Protein AF-A0AAW4XPQ8-F1 (afdb_monomer_lite)

Sequence (75 aa):
PDQRPQRIVFISGGSGVTPVMSMLRTLIDENYPGDIVFLHYARTSADAVYRDELAWVGELENVTVRIVYTDQTGV

InterPro domains:
  IPR001433 Oxidoreductase FAD/NAD(P)-binding [PF00175] (10-71)
  IPR039261 Ferredoxin-NADP reductase (FNR), nucleotide-binding domain [G3DSA:3.40.50.80] (2-75)
  IPR039261 Ferredoxin-NADP reductase (FNR), nucleotide-binding domain [SSF52343] (3-73)
  IPR050415 Multicomponent Reductase Electron Transfer [PTHR47354] (3-72)

Radius of gyration: 12.88 Å; chains: 1; bounding box: 24×24×42 Å

Foldseek 3Di:
DVDDDLEEEAEEEQPRVVVVVVVVVVCVVVVPNHAYEYEYEYQDPVRDPCPVVLVVQCVDPRYHYHYHHNVPPDD

pLDDT: mean 91.39, std 10.21, range [44.94, 98.38]

Structure (mmCIF, N/CA/C/O backbone):
data_AF-A0AAW4XPQ8-F1
#
_entry.id   AF-A0AAW4XPQ8-F1
#
loop_
_atom_site.group_PDB
_atom_site.id
_atom_site.type_symbol
_atom_site.label_atom_id
_atom_site.label_alt_id
_atom_site.label_comp_id
_atom_site.label_asym_id
_atom_site.label_entity_id
_atom_site.label_seq_id
_atom_site.pdbx_PDB_ins_code
_atom_site.Cartn_x
_atom_site.Cartn_y
_atom_site.Cartn_z
_atom_site.occupancy
_atom_site.B_iso_or_equiv
_atom_site.auth_seq_id
_atom_site.auth_comp_id
_atom_site.auth_asym_id
_atom_site.auth_atom_id
_atom_site.pdbx_PDB_model_num
ATOM 1 N N . PRO A 1 1 ? -4.093 12.282 13.787 1.00 62.72 1 PRO A N 1
ATOM 2 C CA . PRO A 1 1 ? -5.480 12.786 13.908 1.00 62.72 1 PRO A CA 1
ATOM 3 C C . PRO A 1 1 ? -6.139 12.073 15.082 1.00 62.72 1 PRO A C 1
ATOM 5 O O . PRO A 1 1 ? -5.762 10.935 15.355 1.00 62.72 1 PRO A O 1
ATOM 8 N N . ASP A 1 2 ? -7.092 12.716 15.746 1.00 79.38 2 ASP A N 1
ATOM 9 C CA . ASP A 1 2 ? -7.745 12.125 16.922 1.00 79.38 2 ASP A CA 1
ATOM 10 C C . ASP A 1 2 ? -8.596 10.897 16.551 1.00 79.38 2 ASP A C 1
ATOM 12 O O . ASP A 1 2 ? -8.782 9.993 17.359 1.00 79.38 2 ASP A O 1
ATOM 16 N N . GLN A 1 3 ? -9.027 10.808 15.287 1.00 84.94 3 GLN A N 1
ATOM 17 C CA . GLN A 1 3 ? -9.647 9.625 14.694 1.00 84.94 3 GLN A CA 1
ATOM 18 C C . GLN A 1 3 ? -9.111 9.394 13.275 1.00 84.94 3 GLN A C 1
ATOM 20 O O . GLN A 1 3 ? -8.910 10.339 12.507 1.00 84.94 3 GLN A O 1
ATOM 25 N N . ARG A 1 4 ? -8.865 8.131 12.911 1.00 89.38 4 ARG A N 1
ATOM 26 C CA . ARG A 1 4 ? -8.459 7.766 11.545 1.00 89.38 4 ARG A CA 1
ATOM 27 C C . ARG A 1 4 ? -9.670 7.782 10.600 1.00 89.38 4 ARG A C 1
ATOM 29 O O . ARG A 1 4 ? -10.737 7.309 10.994 1.00 89.38 4 ARG A O 1
ATOM 36 N N . PRO A 1 5 ? -9.523 8.296 9.366 1.00 94.19 5 PRO A N 1
ATOM 37 C CA . PRO A 1 5 ? -10.627 8.39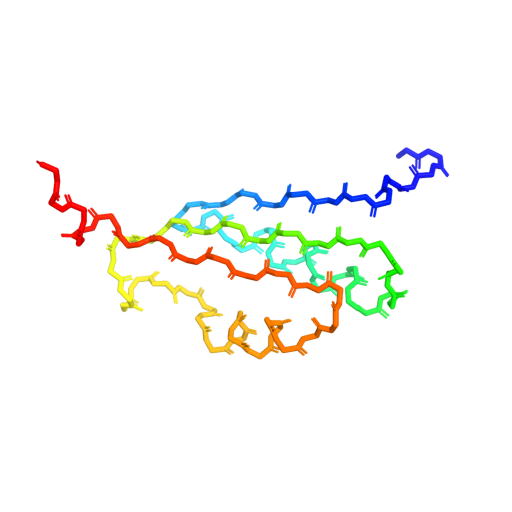0 8.413 1.00 94.19 5 PRO A CA 1
ATOM 38 C C . PRO A 1 5 ? -11.036 7.004 7.927 1.00 94.19 5 PRO A C 1
ATOM 40 O O . PRO A 1 5 ? -10.159 6.248 7.548 1.00 94.19 5 PRO A O 1
ATOM 43 N N . GLN A 1 6 ? -12.339 6.708 7.848 1.00 95.94 6 GLN A N 1
ATOM 44 C CA . GLN A 1 6 ? -12.876 5.390 7.452 1.00 95.94 6 GLN A CA 1
ATOM 45 C C . GLN A 1 6 ? -12.459 4.894 6.058 1.00 95.94 6 GLN A C 1
ATOM 47 O O . GLN A 1 6 ? -12.694 3.734 5.745 1.00 95.94 6 GLN A O 1
ATOM 52 N N . ARG A 1 7 ? -11.891 5.760 5.213 1.00 97.38 7 ARG A N 1
ATOM 53 C CA . ARG A 1 7 ? -11.361 5.397 3.897 1.00 97.38 7 ARG A CA 1
ATOM 54 C C . ARG A 1 7 ? -9.985 6.011 3.726 1.00 97.38 7 ARG A C 1
ATOM 56 O O . ARG A 1 7 ? -9.828 7.224 3.892 1.00 97.38 7 ARG A O 1
ATOM 63 N N . ILE A 1 8 ? -9.008 5.187 3.376 1.00 97.62 8 ILE A N 1
ATOM 64 C CA . ILE A 1 8 ? -7.615 5.588 3.184 1.00 97.62 8 ILE A CA 1
ATOM 65 C C . ILE A 1 8 ? -7.198 5.222 1.764 1.00 97.62 8 ILE A C 1
ATOM 67 O O . ILE A 1 8 ? -7.424 4.106 1.305 1.00 97.62 8 ILE A O 1
ATOM 71 N N . VAL A 1 9 ? -6.559 6.166 1.072 1.00 98.00 9 VAL A N 1
ATOM 72 C CA . VAL A 1 9 ? -5.921 5.907 -0.220 1.00 98.00 9 VAL A CA 1
ATOM 73 C C . VAL A 1 9 ? -4.423 6.104 -0.068 1.00 98.00 9 VAL A C 1
ATOM 75 O O . VAL A 1 9 ? -3.957 7.189 0.278 1.00 98.00 9 VAL A O 1
ATOM 78 N N . PHE A 1 10 ? -3.675 5.049 -0.356 1.00 97.69 10 PHE A N 1
ATOM 79 C CA . PHE A 1 10 ? -2.232 5.070 -0.476 1.00 97.69 10 PHE A CA 1
ATOM 80 C C . PHE A 1 10 ? -1.836 5.160 -1.943 1.00 97.69 10 PHE A C 1
ATOM 82 O O . PHE A 1 10 ? -2.314 4.389 -2.772 1.00 97.69 10 PHE A O 1
ATOM 89 N N . ILE A 1 11 ? -0.936 6.090 -2.256 1.00 96.75 11 ILE A N 1
ATOM 90 C CA . ILE A 1 11 ? -0.378 6.258 -3.597 1.00 96.75 11 ILE A CA 1
ATOM 91 C C . ILE A 1 11 ? 1.139 6.202 -3.479 1.00 96.75 11 ILE A C 1
ATOM 93 O O . ILE A 1 11 ? 1.730 6.915 -2.669 1.00 96.75 11 ILE A O 1
ATOM 97 N N . SER A 1 12 ? 1.774 5.353 -4.280 1.00 95.50 12 SER A N 1
ATOM 98 C CA . SER A 1 12 ? 3.231 5.234 -4.321 1.00 95.50 12 SER A CA 1
ATOM 99 C C . SER A 1 12 ? 3.740 5.010 -5.740 1.00 95.50 12 SER A C 1
ATOM 101 O O . SER A 1 12 ? 3.008 4.541 -6.609 1.00 95.50 12 SER A O 1
ATOM 103 N N . GLY A 1 13 ? 5.012 5.330 -5.975 1.00 92.81 13 GLY A N 1
ATOM 104 C CA . GLY A 1 13 ? 5.688 5.080 -7.244 1.00 92.81 13 GLY A CA 1
ATOM 105 C C . GLY A 1 13 ? 7.140 4.657 -7.030 1.00 92.81 13 GLY A C 1
ATOM 106 O O . GLY A 1 13 ? 7.829 5.229 -6.181 1.00 92.81 13 GLY A O 1
ATOM 107 N N . GLY A 1 14 ? 7.599 3.653 -7.780 1.00 86.94 14 GLY A N 1
ATOM 108 C CA . GLY A 1 14 ? 8.960 3.118 -7.688 1.00 86.94 14 GLY A CA 1
ATOM 109 C C . GLY A 1 14 ? 9.357 2.738 -6.255 1.00 86.94 14 GLY A C 1
ATOM 110 O O . GLY A 1 14 ? 8.583 2.133 -5.515 1.00 86.94 14 GLY A O 1
ATOM 111 N N . SER A 1 15 ? 10.554 3.143 -5.821 1.00 87.31 15 SER A N 1
ATOM 112 C CA . SER A 1 15 ? 11.066 2.847 -4.472 1.00 87.31 15 SER A CA 1
ATOM 113 C C . SER A 1 15 ? 10.270 3.502 -3.333 1.00 87.31 15 SER A C 1
ATOM 115 O O . SER A 1 15 ? 10.380 3.068 -2.183 1.00 87.31 15 SER A O 1
ATOM 117 N N . GLY A 1 16 ? 9.423 4.494 -3.637 1.00 90.25 16 GLY A N 1
ATOM 118 C CA . GLY A 1 16 ? 8.534 5.146 -2.672 1.00 90.25 16 GLY A CA 1
ATOM 119 C C . GLY A 1 16 ? 7.470 4.217 -2.074 1.00 90.25 16 GLY A C 1
ATOM 120 O O . GLY A 1 16 ? 6.773 4.618 -1.149 1.00 90.25 16 GLY A O 1
ATOM 121 N N . VAL A 1 17 ? 7.353 2.978 -2.561 1.00 94.44 17 VAL A N 1
ATOM 122 C CA . VAL A 1 17 ? 6.456 1.948 -2.017 1.00 94.44 17 VAL A CA 1
ATOM 123 C C . VAL A 1 17 ? 6.819 1.520 -0.593 1.00 94.44 17 VAL A C 1
ATOM 125 O O . VAL A 1 17 ? 5.932 1.194 0.185 1.00 94.44 17 VAL A O 1
ATOM 128 N N . THR A 1 18 ? 8.097 1.573 -0.206 1.00 95.00 18 THR A N 1
ATOM 129 C CA . THR A 1 18 ? 8.576 1.058 1.090 1.00 95.00 18 THR A CA 1
ATOM 130 C C . THR A 1 18 ? 7.913 1.711 2.312 1.00 95.00 18 THR A C 1
ATOM 132 O O . THR A 1 18 ? 7.346 0.979 3.122 1.00 95.00 18 THR A O 1
ATOM 135 N N . PRO A 1 19 ? 7.914 3.051 2.484 1.00 96.25 19 PRO A N 1
ATOM 136 C CA . PRO A 1 19 ? 7.224 3.664 3.623 1.00 96.25 19 PRO A CA 1
ATOM 137 C C . PRO A 1 19 ? 5.708 3.424 3.589 1.00 96.25 19 PRO A C 1
ATOM 139 O O . PRO A 1 19 ? 5.072 3.336 4.637 1.00 96.25 19 PRO A O 1
ATOM 142 N N . VAL A 1 20 ? 5.127 3.286 2.395 1.00 97.12 20 VAL A N 1
ATOM 143 C CA . VAL A 1 20 ? 3.692 3.044 2.218 1.00 97.12 20 VAL A CA 1
ATOM 144 C C . VAL A 1 20 ? 3.317 1.617 2.617 1.00 97.12 20 VAL A C 1
ATOM 146 O O . VAL A 1 20 ? 2.316 1.426 3.302 1.00 97.12 20 VAL A O 1
ATOM 149 N N . MET A 1 21 ? 4.160 0.632 2.300 1.00 97.00 21 MET A N 1
ATOM 150 C CA . MET A 1 21 ? 4.024 -0.737 2.800 1.00 97.00 21 MET A CA 1
ATOM 151 C C . MET A 1 21 ? 4.122 -0.800 4.321 1.00 97.00 21 MET A C 1
ATOM 153 O O . MET A 1 21 ? 3.320 -1.488 4.941 1.00 97.00 21 MET A O 1
ATOM 157 N N . SER A 1 22 ? 5.043 -0.054 4.942 1.00 97.38 22 SER A N 1
ATOM 158 C CA . SER A 1 22 ? 5.119 0.008 6.408 1.00 97.38 22 SER A CA 1
ATOM 159 C C . SER A 1 22 ? 3.812 0.512 7.028 1.00 97.38 22 SER A C 1
ATOM 161 O O . SER A 1 22 ? 3.321 -0.091 7.974 1.00 97.38 22 SER A O 1
ATOM 163 N N . MET A 1 23 ? 3.214 1.572 6.470 1.00 97.00 23 MET A N 1
ATOM 164 C CA . MET A 1 23 ? 1.923 2.088 6.947 1.00 97.00 23 MET A CA 1
ATOM 165 C C . MET A 1 23 ? 0.768 1.108 6.707 1.00 97.00 23 MET A C 1
ATOM 167 O O . MET A 1 23 ? -0.075 0.940 7.585 1.00 97.00 23 MET A O 1
ATOM 171 N N . LEU A 1 24 ? 0.732 0.451 5.542 1.00 97.38 24 LEU A N 1
ATOM 172 C CA . LEU A 1 24 ? -0.272 -0.566 5.224 1.00 97.38 24 LEU A CA 1
ATOM 173 C C . LEU A 1 24 ? -0.205 -1.738 6.210 1.00 97.38 24 LEU A C 1
ATOM 175 O O . LEU A 1 24 ? -1.231 -2.118 6.764 1.00 97.38 24 LEU A O 1
ATOM 179 N N . ARG A 1 25 ? 1.000 -2.256 6.477 1.00 97.12 25 ARG A N 1
ATOM 180 C CA . ARG A 1 25 ? 1.227 -3.329 7.456 1.00 97.12 25 ARG A CA 1
ATOM 181 C C . ARG A 1 25 ? 0.734 -2.939 8.839 1.00 97.12 25 ARG A C 1
ATOM 183 O O . ARG A 1 25 ? -0.028 -3.692 9.421 1.00 97.12 25 ARG A O 1
ATOM 190 N N . THR A 1 26 ? 1.065 -1.736 9.319 1.00 97.25 26 THR A N 1
ATOM 191 C CA . THR A 1 26 ? 0.546 -1.249 10.606 1.00 97.25 26 THR A CA 1
ATOM 192 C C . THR A 1 26 ? -0.983 -1.281 10.658 1.00 97.25 26 THR A C 1
ATOM 194 O O . THR A 1 26 ? -1.540 -1.741 11.646 1.00 97.25 26 THR A O 1
ATOM 197 N N . LEU A 1 27 ? -1.674 -0.841 9.601 1.00 96.81 27 LEU A N 1
ATOM 198 C CA . LEU A 1 27 ? -3.141 -0.858 9.576 1.00 96.81 27 LEU A CA 1
ATOM 199 C C . LEU A 1 27 ? -3.719 -2.280 9.539 1.00 96.81 27 LEU A C 1
ATOM 201 O O . LEU A 1 27 ? -4.739 -2.528 10.179 1.00 96.81 27 LEU A O 1
ATOM 205 N N . ILE A 1 28 ? -3.081 -3.200 8.814 1.00 96.06 28 ILE A N 1
ATOM 206 C CA . ILE A 1 28 ? -3.480 -4.614 8.777 1.00 96.06 28 ILE A CA 1
ATOM 207 C C . ILE A 1 28 ? -3.269 -5.260 10.153 1.00 96.06 28 ILE A C 1
ATOM 209 O O . ILE A 1 28 ? -4.191 -5.883 10.673 1.00 96.06 28 ILE A O 1
ATOM 213 N N . ASP A 1 29 ? -2.104 -5.050 10.770 1.00 97.06 29 ASP A N 1
ATOM 214 C CA . ASP A 1 29 ? -1.752 -5.591 12.090 1.00 97.06 29 ASP A CA 1
ATOM 215 C C . ASP A 1 29 ? -2.684 -5.070 13.199 1.00 97.06 29 ASP A C 1
ATOM 217 O O . ASP A 1 29 ? -2.994 -5.779 14.154 1.00 97.06 29 ASP A O 1
ATOM 221 N N . GLU A 1 30 ? -3.174 -3.835 13.067 1.00 95.94 30 GLU A N 1
ATOM 222 C CA . GLU A 1 30 ? -4.160 -3.230 13.972 1.00 95.94 30 GLU A CA 1
ATOM 223 C C . GLU A 1 30 ? -5.611 -3.636 13.651 1.00 95.94 30 GLU A C 1
ATOM 225 O O . GLU A 1 30 ? -6.545 -3.130 14.279 1.00 95.94 30 GLU A O 1
ATOM 230 N N . ASN A 1 31 ? -5.814 -4.526 12.673 1.00 95.44 31 ASN A N 1
ATOM 231 C CA . ASN A 1 31 ? -7.117 -4.979 12.193 1.00 95.44 31 ASN A CA 1
ATOM 232 C C . ASN A 1 31 ? -8.047 -3.798 11.850 1.00 95.44 31 ASN A C 1
ATOM 234 O O . ASN A 1 31 ? -9.226 -3.768 12.225 1.00 95.44 31 ASN A O 1
ATOM 238 N N . TYR A 1 32 ? -7.479 -2.786 11.186 1.00 96.12 32 TYR A N 1
ATOM 239 C CA . TYR A 1 32 ? -8.147 -1.528 10.889 1.00 96.12 32 TYR A CA 1
ATOM 240 C C . TYR A 1 32 ? -9.450 -1.769 10.104 1.00 96.12 32 TYR A C 1
ATOM 242 O O . TYR A 1 32 ? -9.398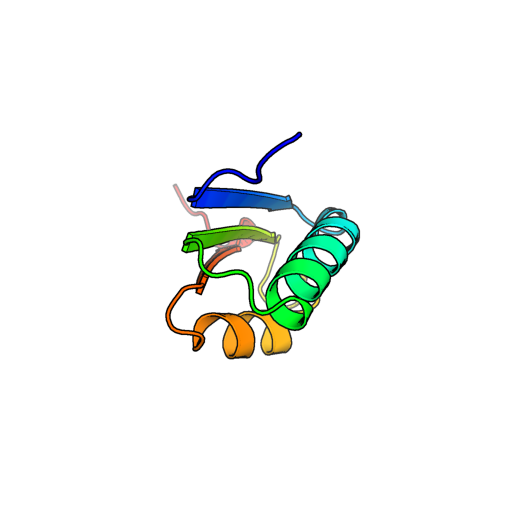 -2.354 9.026 1.00 96.12 32 TYR A O 1
ATOM 250 N N . PRO A 1 33 ? -10.617 -1.305 10.594 1.00 95.56 33 PRO A N 1
ATOM 251 C CA . PRO A 1 33 ? -11.911 -1.687 10.023 1.00 95.56 33 PRO A CA 1
ATOM 252 C C . PRO A 1 33 ? -12.355 -0.833 8.825 1.00 95.56 33 PRO A C 1
ATOM 254 O O . PRO A 1 33 ? -13.435 -1.062 8.291 1.00 95.56 33 PRO A O 1
ATOM 257 N N . GLY A 1 34 ? -11.596 0.202 8.453 1.00 96.81 34 GLY A N 1
ATOM 258 C CA . GLY A 1 34 ? -11.940 1.072 7.325 1.00 96.81 34 GLY A CA 1
ATOM 259 C C . GLY A 1 34 ? -11.438 0.535 5.987 1.00 96.81 34 GLY A C 1
ATOM 260 O O . GLY A 1 34 ? -10.575 -0.341 5.945 1.00 96.81 34 GLY A O 1
ATOM 261 N N . ASP A 1 35 ? -11.946 1.101 4.896 1.00 98.19 35 ASP A N 1
ATOM 262 C CA . ASP A 1 35 ? -11.573 0.711 3.536 1.00 98.19 35 ASP A CA 1
ATOM 263 C C . ASP A 1 35 ? -10.191 1.265 3.169 1.00 98.19 35 ASP A C 1
ATOM 265 O O . ASP A 1 35 ? -9.898 2.450 3.376 1.00 98.19 35 ASP A O 1
ATOM 269 N N . ILE A 1 36 ? -9.351 0.432 2.560 1.00 98.38 36 ILE A N 1
ATOM 270 C CA . ILE A 1 36 ? -8.011 0.809 2.109 1.00 98.38 36 ILE A CA 1
ATOM 271 C C . ILE A 1 36 ? -7.900 0.590 0.602 1.00 98.38 36 ILE A C 1
ATOM 273 O O . ILE A 1 36 ? -8.156 -0.497 0.090 1.00 98.38 36 ILE A O 1
ATOM 277 N N . VAL A 1 37 ? -7.448 1.613 -0.120 1.00 98.31 37 VAL A N 1
ATOM 278 C CA . VAL A 1 37 ? -7.041 1.494 -1.524 1.00 98.31 37 VAL A CA 1
ATOM 279 C C . VAL A 1 37 ? -5.540 1.717 -1.624 1.00 98.31 37 VAL A C 1
ATOM 281 O O . VAL A 1 37 ? -5.038 2.751 -1.192 1.00 98.31 37 VAL A O 1
ATOM 284 N N . PHE A 1 38 ? -4.825 0.775 -2.232 1.00 97.88 38 PHE A N 1
ATOM 285 C CA . PHE A 1 38 ? -3.394 0.875 -2.498 1.00 97.88 38 PHE A CA 1
ATOM 286 C C . PHE A 1 38 ? -3.149 0.990 -4.001 1.00 97.88 38 PHE A C 1
ATOM 288 O O . PHE A 1 38 ? -3.376 0.040 -4.747 1.00 97.88 38 PHE A O 1
ATOM 295 N N . LEU A 1 39 ? -2.677 2.152 -4.448 1.00 96.75 39 LEU A N 1
ATOM 296 C CA . LEU A 1 39 ? -2.301 2.424 -5.831 1.00 96.75 39 LEU A CA 1
ATOM 297 C C . LEU A 1 39 ? -0.778 2.539 -5.944 1.00 96.75 39 LEU A C 1
ATOM 299 O O . LEU A 1 39 ? -0.165 3.423 -5.342 1.00 96.75 39 LEU A O 1
ATOM 303 N N . HIS A 1 40 ? -0.167 1.668 -6.740 1.00 95.62 40 HIS A N 1
ATOM 304 C CA . HIS A 1 40 ? 1.276 1.659 -6.953 1.00 95.62 40 HIS A CA 1
ATOM 305 C C . HIS A 1 40 ? 1.645 1.770 -8.428 1.00 95.62 40 HIS A C 1
ATOM 307 O O . HIS A 1 40 ? 1.154 1.001 -9.248 1.00 95.62 40 HIS A O 1
ATOM 313 N N . TYR A 1 41 ? 2.554 2.684 -8.752 1.00 94.00 41 TYR A N 1
ATOM 314 C CA . TYR A 1 41 ? 3.150 2.799 -10.078 1.00 94.00 41 TYR A CA 1
ATOM 315 C C . TYR A 1 41 ? 4.547 2.175 -10.085 1.00 94.00 41 TYR A C 1
ATOM 317 O O . TYR A 1 41 ? 5.437 2.615 -9.356 1.00 94.00 41 TYR A O 1
ATOM 325 N N . ALA A 1 42 ? 4.765 1.197 -10.955 1.00 92.50 42 ALA A N 1
ATOM 326 C CA . ALA A 1 42 ? 6.078 0.614 -11.218 1.00 92.50 42 ALA A CA 1
ATOM 327 C C . ALA A 1 42 ? 6.399 0.729 -12.708 1.00 92.50 42 ALA A C 1
ATOM 329 O O . ALA A 1 42 ? 5.492 0.893 -13.520 1.00 92.50 42 ALA A O 1
ATOM 330 N N . A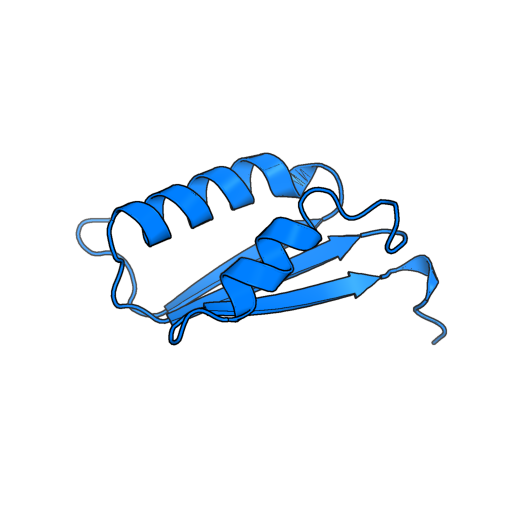RG A 1 43 ? 7.682 0.665 -13.083 1.00 89.56 43 ARG A N 1
ATOM 331 C CA . ARG A 1 43 ? 8.049 0.690 -14.502 1.00 89.56 43 ARG A CA 1
ATOM 332 C C . ARG A 1 43 ? 7.596 -0.596 -15.175 1.00 89.56 43 ARG A C 1
ATOM 334 O O . ARG A 1 43 ? 6.747 -0.500 -16.038 1.00 89.56 43 ARG A O 1
ATOM 341 N N . THR A 1 44 ? 8.091 -1.745 -14.721 1.00 88.81 44 THR A N 1
ATOM 342 C CA . THR A 1 44 ? 7.681 -3.085 -15.169 1.00 88.81 44 THR A CA 1
ATOM 343 C C . THR A 1 44 ? 7.130 -3.912 -13.997 1.00 88.81 44 THR A C 1
ATOM 345 O O . THR A 1 44 ? 7.258 -3.530 -12.829 1.00 88.81 44 THR A O 1
ATOM 348 N N . SER A 1 45 ? 6.590 -5.104 -14.272 1.00 84.88 45 SER A N 1
ATOM 349 C CA . SER A 1 45 ? 6.234 -6.077 -13.225 1.00 84.88 45 SER A CA 1
ATOM 350 C C . SER A 1 45 ? 7.433 -6.606 -12.435 1.00 84.88 45 SER A C 1
ATOM 352 O O . SER A 1 45 ? 7.262 -7.024 -11.289 1.00 84.88 45 SER A O 1
ATOM 354 N N . ALA A 1 46 ? 8.631 -6.585 -13.026 1.00 85.25 46 ALA A N 1
ATOM 355 C CA . ALA A 1 46 ? 9.874 -6.948 -12.351 1.00 85.25 46 ALA A CA 1
ATOM 356 C C . ALA A 1 46 ? 10.361 -5.838 -11.402 1.00 85.25 46 ALA A C 1
ATOM 358 O O . ALA A 1 46 ? 11.005 -6.136 -10.401 1.00 85.25 46 ALA A O 1
ATOM 359 N N . ASP A 1 47 ? 10.003 -4.579 -11.678 1.00 83.06 47 ASP A N 1
ATOM 360 C CA . ASP A 1 47 ? 10.366 -3.423 -10.846 1.00 83.06 47 ASP A CA 1
ATOM 361 C C . ASP A 1 47 ? 9.405 -3.203 -9.664 1.00 83.06 47 ASP A C 1
ATOM 363 O O . ASP A 1 47 ? 9.693 -2.413 -8.763 1.00 83.06 47 ASP A O 1
ATOM 367 N N . ALA A 1 48 ? 8.253 -3.883 -9.652 1.00 85.50 48 ALA A N 1
ATOM 368 C CA . ALA A 1 48 ? 7.279 -3.806 -8.567 1.00 85.50 48 ALA A CA 1
ATOM 369 C C . ALA A 1 48 ? 7.734 -4.627 -7.353 1.00 85.50 48 ALA A C 1
ATOM 371 O O . ALA A 1 48 ? 7.397 -5.803 -7.191 1.00 85.50 48 ALA A O 1
ATOM 372 N N . VAL A 1 49 ? 8.494 -3.982 -6.472 1.00 86.19 49 VAL A N 1
ATOM 373 C CA . VAL A 1 49 ? 8.849 -4.534 -5.160 1.00 86.19 49 VAL A CA 1
ATOM 374 C C . VAL A 1 49 ? 7.570 -4.817 -4.360 1.00 86.19 49 VAL A C 1
ATOM 376 O O . VAL A 1 49 ? 6.602 -4.064 -4.443 1.00 86.19 49 VAL A O 1
ATOM 379 N N . TYR A 1 50 ? 7.564 -5.909 -3.589 1.00 91.12 50 TYR A N 1
ATOM 380 C CA . TYR A 1 50 ? 6.412 -6.377 -2.802 1.00 91.12 50 TYR A CA 1
ATOM 381 C C . TYR A 1 50 ? 5.191 -6.820 -3.624 1.00 91.12 50 TYR A C 1
ATOM 383 O O . TYR A 1 50 ? 4.112 -6.955 -3.060 1.00 91.12 50 TYR A O 1
ATOM 391 N N . ARG A 1 51 ? 5.332 -7.099 -4.931 1.00 90.06 51 ARG A N 1
ATOM 392 C CA . ARG A 1 51 ? 4.222 -7.573 -5.784 1.00 90.06 51 ARG A CA 1
ATOM 393 C C . ARG A 1 51 ? 3.441 -8.736 -5.165 1.00 90.06 51 ARG A C 1
ATOM 395 O O . ARG A 1 51 ? 2.218 -8.688 -5.145 1.00 90.06 51 ARG A O 1
ATOM 402 N N . ASP A 1 52 ? 4.137 -9.761 -4.680 1.00 92.56 52 ASP A N 1
ATOM 403 C CA . ASP A 1 52 ? 3.489 -10.967 -4.148 1.00 92.56 52 ASP A CA 1
ATOM 404 C C . ASP A 1 52 ? 2.762 -10.690 -2.826 1.00 92.56 52 ASP A C 1
ATOM 406 O O . ASP A 1 52 ? 1.654 -11.169 -2.608 1.00 92.56 52 ASP A O 1
ATOM 410 N N . GLU A 1 53 ? 3.340 -9.843 -1.975 1.00 94.94 53 GLU A N 1
ATOM 411 C CA . GLU A 1 53 ? 2.691 -9.397 -0.742 1.00 94.94 53 GLU A CA 1
ATOM 412 C C . GLU A 1 53 ? 1.464 -8.530 -1.040 1.00 94.94 53 GLU A C 1
ATOM 414 O O . GLU A 1 53 ? 0.414 -8.726 -0.444 1.00 94.94 53 GLU A O 1
ATOM 419 N N . LEU A 1 54 ? 1.560 -7.615 -2.005 1.00 93.81 54 LEU A N 1
ATOM 420 C CA . LEU A 1 54 ? 0.439 -6.795 -2.458 1.00 93.81 54 LEU A CA 1
ATOM 421 C C . LEU A 1 54 ? -0.672 -7.631 -3.108 1.00 93.81 54 LEU A C 1
ATOM 423 O O . LEU A 1 54 ? -1.842 -7.280 -2.979 1.00 93.81 54 LEU A O 1
ATOM 427 N N . ALA A 1 55 ? -0.333 -8.735 -3.778 1.00 93.88 55 ALA A N 1
ATOM 428 C CA . ALA A 1 55 ? -1.322 -9.678 -4.291 1.00 93.88 55 ALA A CA 1
ATOM 429 C C . ALA A 1 55 ? -2.087 -10.354 -3.145 1.00 93.88 55 ALA A C 1
ATOM 431 O O . ALA A 1 55 ? -3.312 -10.356 -3.170 1.00 93.88 55 ALA A O 1
ATOM 432 N N . TRP A 1 56 ? -1.377 -10.831 -2.116 1.00 95.62 56 TRP A N 1
ATOM 433 C CA . TRP A 1 56 ? -1.991 -11.422 -0.923 1.00 95.62 56 TRP A CA 1
ATOM 434 C C . TRP A 1 56 ? -2.844 -10.414 -0.142 1.00 95.62 56 TRP A C 1
ATOM 436 O O . TRP A 1 56 ? -3.985 -10.694 0.208 1.00 95.62 56 TRP A O 1
ATOM 446 N N . VAL A 1 57 ? -2.330 -9.201 0.077 1.00 95.31 57 VAL A N 1
ATOM 447 C CA . VAL A 1 57 ? -3.075 -8.124 0.746 1.00 95.31 57 VAL A CA 1
ATOM 448 C C . VAL A 1 57 ? -4.358 -7.774 -0.015 1.00 95.31 57 VAL A C 1
ATOM 450 O O . VAL A 1 57 ? -5.363 -7.444 0.605 1.00 95.31 57 VAL A O 1
ATOM 453 N N . GLY A 1 58 ? -4.351 -7.864 -1.347 1.00 96.06 58 GLY A N 1
ATOM 454 C CA . GLY A 1 58 ? -5.534 -7.635 -2.178 1.00 96.06 58 GLY A CA 1
ATOM 455 C C . GLY A 1 58 ? -6.648 -8.677 -2.028 1.00 96.06 58 GLY A C 1
ATOM 456 O O . GLY A 1 58 ? -7.719 -8.471 -2.593 1.00 96.06 58 GLY A O 1
ATOM 457 N N . GLU A 1 59 ? -6.417 -9.771 -1.295 1.00 96.75 59 GLU A N 1
ATOM 458 C CA . GLU A 1 59 ? -7.439 -10.772 -0.954 1.00 96.75 59 GLU A CA 1
ATOM 459 C C . GLU A 1 59 ? -8.209 -10.418 0.333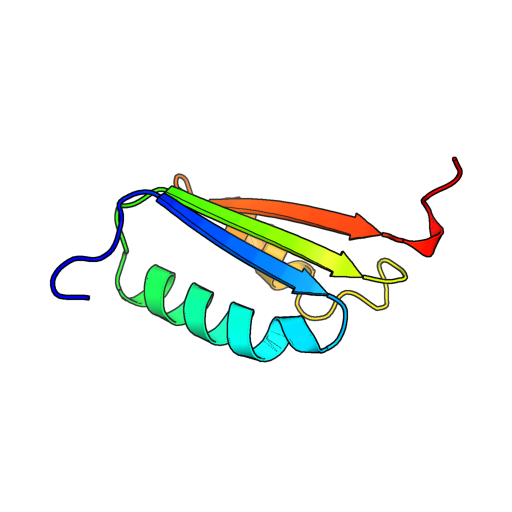 1.00 96.75 59 GLU A C 1
ATOM 461 O O . GLU A 1 59 ? -9.238 -11.030 0.618 1.00 96.75 59 GLU A O 1
ATOM 466 N N . LEU A 1 60 ? -7.740 -9.432 1.111 1.00 96.62 60 LEU A N 1
ATOM 467 C CA . LEU A 1 60 ? -8.414 -8.974 2.329 1.00 96.62 60 LEU A CA 1
ATOM 468 C C . LEU A 1 60 ? -9.697 -8.200 1.989 1.00 96.62 60 LEU A C 1
ATOM 470 O O . LEU A 1 60 ? -9.706 -7.354 1.097 1.00 96.62 60 LEU A O 1
ATOM 474 N N . GLU A 1 61 ? -10.772 -8.434 2.749 1.00 96.69 61 GLU A N 1
ATOM 475 C CA . GLU A 1 61 ? -12.114 -7.911 2.438 1.00 96.69 61 GLU A CA 1
ATOM 476 C C . GLU A 1 61 ? -12.178 -6.379 2.315 1.00 96.69 61 GLU A C 1
ATOM 478 O O . GLU A 1 61 ? -12.920 -5.856 1.485 1.00 96.69 61 GLU A O 1
ATOM 483 N N . ASN A 1 62 ? -11.395 -5.654 3.120 1.00 97.06 62 ASN A N 1
ATOM 484 C CA . ASN A 1 62 ? -11.388 -4.191 3.161 1.00 97.06 62 ASN A CA 1
ATOM 485 C C . ASN A 1 62 ? -10.207 -3.553 2.413 1.00 97.06 62 ASN A C 1
ATOM 487 O O . ASN A 1 62 ? -9.985 -2.347 2.554 1.00 97.06 62 ASN A O 1
ATOM 491 N N . VAL A 1 63 ? -9.439 -4.320 1.627 1.00 98.06 63 VAL A N 1
ATOM 492 C CA . VAL A 1 63 ? -8.265 -3.800 0.915 1.00 98.06 63 VAL A CA 1
ATOM 493 C C . VAL A 1 63 ? -8.375 -4.017 -0.588 1.00 98.06 63 VAL A C 1
ATOM 495 O O . VAL A 1 63 ? -8.476 -5.126 -1.093 1.00 98.06 63 VAL A O 1
ATOM 498 N N . THR A 1 64 ? -8.295 -2.925 -1.344 1.00 98.25 64 THR A N 1
ATOM 499 C CA . THR A 1 64 ? -8.223 -2.952 -2.806 1.00 98.25 64 THR A CA 1
ATOM 500 C C . THR A 1 64 ? -6.829 -2.562 -3.269 1.00 98.25 64 THR A C 1
ATOM 502 O O . THR A 1 64 ? -6.376 -1.446 -3.021 1.00 98.25 64 THR A O 1
ATOM 505 N N . VAL A 1 65 ? -6.171 -3.439 -4.027 1.00 97.50 65 VAL A N 1
ATOM 506 C CA . VAL A 1 65 ? -4.839 -3.177 -4.590 1.00 97.50 65 VAL A CA 1
ATOM 507 C C . VAL A 1 65 ? -4.920 -2.934 -6.097 1.00 97.50 65 VAL A C 1
ATOM 509 O O . VAL A 1 65 ? -5.610 -3.644 -6.835 1.00 97.50 65 VAL A O 1
ATOM 512 N N . ARG A 1 66 ? -4.213 -1.906 -6.571 1.00 95.75 66 ARG A N 1
ATOM 513 C CA . ARG A 1 66 ? -4.033 -1.571 -7.987 1.00 95.75 66 ARG A CA 1
ATOM 514 C C . ARG A 1 66 ? -2.565 -1.267 -8.257 1.00 95.75 66 ARG A C 1
ATOM 516 O O . ARG A 1 66 ? -1.998 -0.347 -7.674 1.00 95.75 66 ARG A O 1
ATOM 523 N N . ILE A 1 67 ? -1.967 -2.025 -9.169 1.00 93.88 67 ILE A N 1
ATOM 524 C CA . ILE A 1 67 ? -0.606 -1.789 -9.653 1.00 93.88 67 ILE A CA 1
ATOM 525 C C . ILE A 1 67 ? -0.698 -1.357 -11.116 1.00 93.88 67 ILE A C 1
ATOM 527 O O . ILE A 1 67 ? -1.383 -2.001 -11.908 1.00 93.88 67 ILE A O 1
ATOM 531 N N . VAL A 1 68 ? -0.033 -0.258 -11.461 1.00 93.56 68 VAL A N 1
ATOM 532 C CA . VAL A 1 68 ? 0.036 0.295 -12.816 1.00 93.56 68 VAL A CA 1
ATOM 533 C C . VAL A 1 68 ? 1.478 0.203 -13.303 1.00 93.56 68 VAL A C 1
ATOM 535 O O . VAL A 1 68 ? 2.386 0.728 -12.654 1.00 93.56 68 VAL A O 1
ATOM 538 N N . TYR A 1 69 ? 1.683 -0.452 -14.445 1.00 91.88 69 TYR A N 1
ATOM 539 C CA . TYR A 1 69 ? 2.990 -0.578 -15.088 1.00 91.88 69 TYR A CA 1
ATOM 540 C C . TYR A 1 69 ? 3.158 0.491 -16.160 1.00 91.88 69 TYR A C 1
ATOM 542 O O . TYR A 1 69 ? 2.379 0.546 -17.110 1.00 91.88 69 TYR A O 1
ATOM 550 N N . THR A 1 70 ? 4.144 1.372 -15.984 1.00 87.81 70 THR A N 1
ATOM 551 C CA . THR A 1 70 ? 4.280 2.563 -16.825 1.00 87.81 70 THR A CA 1
ATOM 552 C C . THR A 1 70 ? 4.933 2.283 -18.176 1.00 87.81 70 THR A C 1
ATOM 554 O O . THR A 1 70 ? 4.689 3.034 -19.119 1.00 87.81 70 THR A O 1
ATOM 557 N N . ASP A 1 71 ? 5.69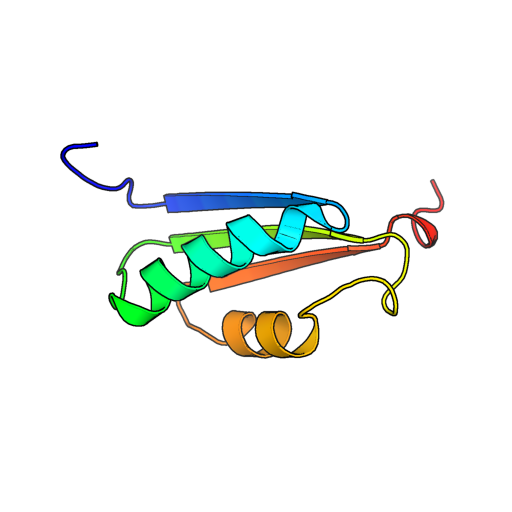9 1.198 -18.314 1.00 84.19 71 ASP A N 1
ATOM 558 C CA . ASP A 1 71 ? 6.283 0.760 -19.589 1.00 84.19 71 ASP A CA 1
ATOM 559 C C . ASP A 1 71 ? 5.270 0.079 -20.527 1.00 84.19 71 ASP A C 1
ATOM 561 O O . ASP A 1 71 ? 5.488 0.012 -21.735 1.00 84.19 71 ASP A O 1
ATOM 565 N N . GLN A 1 72 ? 4.151 -0.379 -19.967 1.00 66.81 72 GLN A N 1
ATOM 566 C CA . GLN A 1 72 ? 3.017 -0.962 -20.679 1.00 66.81 72 GLN A CA 1
ATOM 567 C C . GLN A 1 72 ? 1.923 0.070 -20.992 1.00 66.81 72 GLN A C 1
ATOM 569 O O . GLN A 1 72 ? 0.924 -0.267 -21.629 1.00 66.81 72 GLN A O 1
ATOM 574 N N . THR A 1 73 ? 2.115 1.339 -20.609 1.00 59.50 73 THR A N 1
ATOM 575 C CA . THR A 1 73 ? 1.228 2.443 -21.008 1.00 59.50 73 THR A CA 1
ATOM 576 C C . THR A 1 73 ? 1.568 2.898 -22.427 1.00 59.50 73 THR A C 1
ATOM 578 O O . THR A 1 73 ? 2.278 3.877 -22.640 1.00 59.50 73 THR A O 1
ATOM 581 N N . GLY A 1 74 ? 1.064 2.162 -23.414 1.00 53.91 74 GLY A N 1
ATOM 582 C CA . GLY A 1 74 ? 0.847 2.699 -24.752 1.00 53.91 74 GLY A CA 1
ATOM 583 C C . GLY A 1 74 ? -0.451 3.502 -24.757 1.00 53.91 74 GLY A C 1
ATOM 584 O O . GLY A 1 74 ? -1.528 2.910 -24.801 1.00 53.91 74 GLY A O 1
ATOM 585 N N . VAL A 1 75 ? -0.339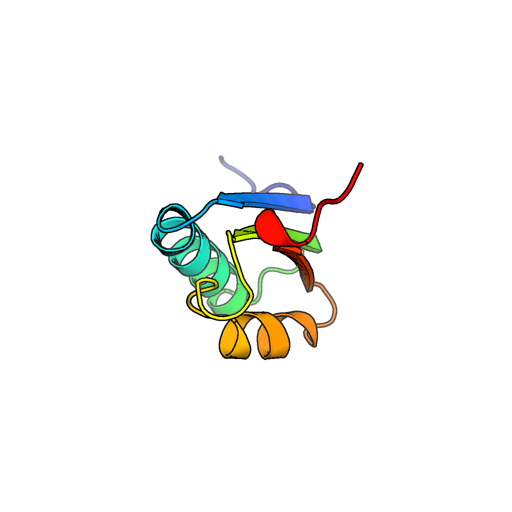 4.830 -24.682 1.00 44.94 75 VAL A N 1
ATOM 586 C CA . VAL A 1 75 ? -1.346 5.748 -25.240 1.00 44.94 75 VAL A CA 1
ATOM 587 C C . VAL A 1 75 ? -0.801 6.257 -26.562 1.00 44.94 75 VAL A C 1
ATOM 589 O O . VAL A 1 75 ? 0.392 6.638 -26.573 1.00 44.94 75 VAL A O 1
#

Organism: Rhodococcus rhodochrous (NCBI:txid1829)

Secondary structure (DSSP, 8-state):
--S--SEEEEEEEGGGHHHHHHHHHHHHHTT--SEEEEEEEESSTTT-TTHHHHHHHTTSTTEEEEEEESTT---